Protein AF-A0A943QY78-F1 (afdb_monomer_lite)

InterPro domains:
  IPR008913 Zinc finger, CHY-type [PF05495] (16-70)
  IPR016694 Protein of unknown function UCP017292, zinc finger, CHY-type [PIRSF017292] (3-70)
  IPR037274 Zinc finger, CHY-type superfamily [SSF161219] (5-70)

pLDDT: mean 93.74, std 8.71, range [49.72, 98.62]

Structure (mmCIF, N/CA/C/O backbone):
data_AF-A0A943QY78-F1
#
_entry.id   AF-A0A943QY78-F1
#
loop_
_atom_site.group_PDB
_atom_site.id
_atom_site.type_symbol
_atom_site.label_atom_id
_atom_site.label_alt_id
_atom_site.label_comp_id
_atom_site.label_asym_id
_atom_site.label_entity_id
_atom_site.label_seq_id
_atom_site.pdbx_PDB_ins_code
_atom_site.Cartn_x
_atom_site.Cartn_y
_atom_site.Cartn_z
_atom_site.occupancy
_atom_site.B_iso_or_equiv
_atom_site.auth_seq_id
_atom_site.auth_comp_id
_atom_site.auth_asym_id
_atom_site.auth_atom_id
_atom_site.pdbx_PDB_model_num
ATOM 1 N N . MET A 1 1 ? -10.344 17.543 -0.882 1.00 49.72 1 MET A N 1
ATOM 2 C CA . MET A 1 1 ? -9.953 16.745 -2.066 1.00 49.72 1 MET A CA 1
ATOM 3 C C . MET A 1 1 ? -9.478 15.386 -1.581 1.00 49.72 1 MET A C 1
ATOM 5 O O . MET A 1 1 ? -8.427 15.304 -0.954 1.00 49.72 1 MET A O 1
ATOM 9 N N . THR A 1 2 ? -10.284 14.346 -1.768 1.00 60.09 2 THR A N 1
ATOM 10 C CA . THR A 1 2 ? -9.956 12.968 -1.379 1.00 60.09 2 THR A CA 1
ATOM 11 C C . THR A 1 2 ? -8.764 12.477 -2.201 1.00 60.09 2 THR A C 1
ATOM 13 O O . THR A 1 2 ? -8.785 12.508 -3.430 1.00 60.09 2 THR A O 1
ATOM 16 N N . ARG A 1 3 ? -7.679 12.070 -1.530 1.00 79.75 3 ARG A N 1
ATOM 17 C CA . ARG A 1 3 ? -6.503 11.500 -2.204 1.00 79.75 3 ARG A CA 1
ATOM 18 C C . ARG A 1 3 ? -6.904 10.162 -2.831 1.00 79.75 3 ARG A C 1
ATOM 20 O O . ARG A 1 3 ? -7.461 9.306 -2.143 1.00 79.75 3 ARG A O 1
ATOM 27 N N . LYS A 1 4 ? -6.644 9.997 -4.131 1.00 92.62 4 LYS A N 1
ATOM 28 C CA . LYS A 1 4 ? -6.904 8.749 -4.861 1.00 92.62 4 LYS A CA 1
ATOM 29 C C . LYS A 1 4 ? -5.979 7.643 -4.345 1.00 92.62 4 LYS A C 1
ATOM 31 O O . LYS A 1 4 ? -4.775 7.869 -4.234 1.00 92.62 4 LYS A O 1
ATOM 36 N N . ILE A 1 5 ? -6.553 6.476 -4.056 1.00 96.19 5 ILE A N 1
ATOM 37 C CA . ILE A 1 5 ? -5.835 5.255 -3.668 1.00 96.19 5 ILE A CA 1
ATOM 38 C C . ILE A 1 5 ? -5.916 4.286 -4.843 1.00 96.19 5 ILE A C 1
ATOM 40 O O . ILE A 1 5 ? -6.999 4.050 -5.374 1.00 96.19 5 ILE A O 1
ATOM 44 N N . TYR A 1 6 ? -4.766 3.780 -5.270 1.00 97.94 6 TYR A N 1
ATOM 45 C CA . TYR A 1 6 ? -4.633 2.828 -6.364 1.00 97.94 6 TYR A CA 1
ATOM 46 C C . TYR A 1 6 ? -4.510 1.400 -5.826 1.00 97.94 6 TYR A C 1
ATOM 48 O O . TYR A 1 6 ? -4.009 1.167 -4.726 1.00 97.94 6 TYR A O 1
ATOM 56 N N . GLY A 1 7 ? -4.937 0.427 -6.619 1.00 97.94 7 GLY A N 1
ATOM 57 C CA . GLY A 1 7 ? -4.767 -0.986 -6.314 1.00 97.94 7 GLY A CA 1
ATOM 58 C C . GLY A 1 7 ? -5.783 -1.853 -7.036 1.00 97.94 7 GLY A C 1
ATOM 59 O O . GLY A 1 7 ? -6.622 -1.358 -7.788 1.00 97.94 7 GLY A O 1
ATOM 60 N N . LEU A 1 8 ? -5.692 -3.153 -6.791 1.00 98.19 8 LEU A N 1
ATOM 61 C CA . LEU A 1 8 ? -6.578 -4.153 -7.369 1.00 98.19 8 LEU A CA 1
ATOM 62 C C . LEU A 1 8 ? -7.732 -4.420 -6.401 1.00 98.19 8 LEU A C 1
ATOM 64 O O . LEU A 1 8 ? -7.487 -4.767 -5.244 1.00 98.19 8 LEU A O 1
ATOM 68 N N . LEU A 1 9 ? -8.966 -4.245 -6.888 1.00 97.31 9 LEU A N 1
ATOM 69 C CA . LEU A 1 9 ? -10.203 -4.406 -6.112 1.00 97.31 9 LEU A CA 1
ATOM 70 C C . LEU A 1 9 ? -10.184 -3.599 -4.801 1.00 97.31 9 LEU A C 1
ATOM 72 O O . LEU A 1 9 ? -10.464 -4.130 -3.730 1.00 97.31 9 LEU A O 1
ATOM 76 N N . VAL A 1 10 ? -9.797 -2.321 -4.895 1.00 97.38 10 VAL A N 1
ATOM 77 C CA . VAL A 1 10 ? -9.725 -1.434 -3.728 1.00 97.38 10 VAL A CA 1
ATOM 78 C C . VAL A 1 10 ? -11.121 -1.026 -3.289 1.00 97.38 10 VAL A C 1
ATOM 80 O O . VAL A 1 10 ? -11.891 -0.507 -4.097 1.00 97.38 10 VAL A O 1
ATOM 83 N N . ASP A 1 11 ? -11.423 -1.221 -2.012 1.00 96.25 11 ASP A N 1
ATOM 84 C CA . ASP A 1 11 ? -12.686 -0.795 -1.424 1.00 96.25 11 ASP A CA 1
ATOM 85 C C . ASP A 1 11 ? -12.621 0.627 -0.830 1.00 96.25 11 ASP A C 1
ATOM 87 O O . ASP A 1 11 ? -11.637 1.365 -0.962 1.00 96.25 11 ASP A O 1
ATOM 91 N N . ASN A 1 12 ? -13.698 1.043 -0.164 1.00 94.69 12 ASN A N 1
ATOM 92 C CA . ASN A 1 12 ? -13.786 2.383 0.415 1.00 94.69 12 ASN A CA 1
ATOM 93 C C . ASN A 1 12 ? -12.771 2.608 1.551 1.00 94.69 12 ASN A C 1
ATOM 95 O O . ASN A 1 12 ? -12.278 3.731 1.717 1.00 94.69 12 ASN A O 1
ATOM 99 N N . GLU A 1 13 ? -12.400 1.542 2.259 1.00 96.75 13 GLU A N 1
ATOM 100 C CA . GLU A 1 13 ? -11.511 1.540 3.423 1.00 96.75 13 GLU A CA 1
ATOM 101 C C . GLU A 1 13 ? -10.049 1.267 3.050 1.00 96.75 13 GLU A C 1
ATOM 103 O O . GLU A 1 13 ? -9.202 1.167 3.930 1.00 96.75 13 GLU A O 1
ATOM 108 N N . SER A 1 14 ? -9.728 1.273 1.751 1.00 96.62 14 SER A N 1
ATOM 109 C CA . SER A 1 14 ? -8.399 1.057 1.161 1.00 96.62 14 SER A CA 1
ATOM 110 C C . SER A 1 14 ? -7.869 -0.378 1.180 1.00 96.62 14 SER A C 1
ATOM 112 O O . SER A 1 14 ? -6.734 -0.590 0.755 1.00 96.62 14 SER A O 1
ATOM 114 N N . ARG A 1 15 ? -8.696 -1.356 1.561 1.00 98.19 15 ARG A N 1
ATOM 115 C CA . ARG A 1 15 ? -8.366 -2.786 1.482 1.00 98.19 15 ARG A CA 1
ATOM 116 C C . ARG A 1 15 ? -8.308 -3.219 0.021 1.00 98.19 15 ARG A C 1
ATOM 118 O O . ARG A 1 15 ? -9.023 -2.669 -0.813 1.00 98.19 15 ARG A O 1
ATOM 125 N N . CYS A 1 16 ? -7.478 -4.202 -0.311 1.00 98.31 16 CYS A N 1
ATOM 126 C CA . CYS A 1 16 ? -7.306 -4.698 -1.685 1.00 98.31 16 CYS A CA 1
ATOM 127 C C . CYS A 1 16 ? -7.402 -6.221 -1.751 1.00 98.31 16 CYS A C 1
ATOM 129 O O . CYS A 1 16 ? -7.538 -6.878 -0.728 1.00 98.31 16 CYS A O 1
ATOM 131 N N . GLN A 1 17 ? -7.282 -6.806 -2.945 1.00 98.25 17 GLN A N 1
ATOM 132 C CA . GLN A 1 17 ? -7.311 -8.269 -3.099 1.00 98.25 17 GLN A CA 1
ATOM 133 C C . GLN A 1 17 ? -6.180 -9.007 -2.352 1.00 98.25 17 GLN A C 1
ATOM 135 O O . GLN A 1 17 ? -6.307 -10.194 -2.077 1.00 98.25 17 GLN A O 1
ATOM 140 N N . HIS A 1 18 ? -5.054 -8.334 -2.082 1.00 98.44 18 HIS A N 1
ATOM 141 C CA . HIS A 1 18 ? -3.897 -8.945 -1.417 1.00 98.44 18 HIS A CA 1
ATOM 142 C C . HIS A 1 18 ? -4.023 -8.915 0.111 1.00 98.44 18 HIS A C 1
ATOM 144 O O . HIS A 1 18 ? -3.603 -9.852 0.782 1.00 98.44 18 HIS A O 1
ATOM 150 N N . TYR A 1 19 ? -4.600 -7.832 0.639 1.00 97.88 19 TYR A N 1
ATOM 151 C CA . TYR A 1 19 ? -4.765 -7.564 2.066 1.00 97.88 19 TYR A CA 1
ATOM 152 C C . TYR A 1 19 ? -6.181 -7.028 2.289 1.00 97.88 19 TYR A C 1
ATOM 154 O O . TYR A 1 19 ? -6.495 -5.911 1.862 1.00 97.88 19 TYR A O 1
ATOM 162 N N . HIS A 1 20 ? -7.040 -7.866 2.875 1.00 96.88 20 HIS A N 1
ATOM 163 C CA . HIS A 1 20 ? -8.482 -7.629 2.995 1.00 96.88 20 HIS A CA 1
ATOM 164 C C . HIS A 1 20 ? -9.043 -8.029 4.365 1.00 96.88 20 HIS A C 1
ATOM 166 O O . HIS A 1 20 ? -10.101 -8.643 4.477 1.00 96.88 20 HIS A O 1
ATOM 172 N N . THR A 1 21 ? -8.311 -7.721 5.425 1.00 97.88 21 THR A N 1
ATOM 173 C CA . THR A 1 21 ? -8.785 -7.839 6.806 1.00 97.88 21 THR A CA 1
ATOM 174 C C . THR A 1 21 ? -9.221 -6.477 7.338 1.00 97.88 21 THR A C 1
ATOM 176 O O . THR A 1 21 ? -8.901 -5.435 6.767 1.00 97.88 21 THR A O 1
ATOM 179 N N . GLU A 1 22 ? -9.898 -6.469 8.483 1.00 96.62 22 GLU A N 1
ATOM 180 C CA . GLU A 1 22 ? -10.283 -5.244 9.201 1.00 96.62 22 GLU A CA 1
ATOM 181 C C . GLU A 1 22 ? -9.087 -4.355 9.597 1.00 96.62 22 GLU A C 1
ATOM 183 O O . GLU A 1 22 ? -9.262 -3.183 9.920 1.00 96.62 22 GLU A O 1
ATOM 188 N N . LEU A 1 23 ? -7.861 -4.891 9.575 1.00 97.00 23 LEU A N 1
ATOM 189 C CA . LEU A 1 23 ? -6.643 -4.143 9.895 1.00 97.00 23 LEU A CA 1
ATOM 190 C C . LEU A 1 23 ? -6.012 -3.468 8.666 1.00 97.00 23 LEU A C 1
ATOM 192 O O . LEU A 1 23 ? -5.188 -2.565 8.822 1.00 97.00 23 LEU A O 1
ATOM 196 N N . ASP A 1 24 ? -6.409 -3.851 7.451 1.00 97.56 24 ASP A N 1
ATOM 197 C CA . ASP A 1 24 ? -5.768 -3.437 6.195 1.00 97.56 24 ASP A CA 1
ATOM 198 C C . ASP A 1 24 ? -6.316 -2.104 5.660 1.00 97.56 24 ASP A C 1
ATOM 200 O O . ASP A 1 24 ? -6.581 -1.928 4.473 1.00 97.56 24 ASP A O 1
ATOM 204 N N . ILE A 1 25 ? -6.492 -1.140 6.563 1.00 97.31 25 ILE A N 1
ATOM 205 C CA . ILE A 1 25 ? -7.168 0.136 6.295 1.00 97.31 25 ILE A CA 1
ATOM 206 C C . ILE A 1 25 ? -6.212 1.287 5.965 1.00 97.31 25 ILE A C 1
ATOM 208 O O . ILE A 1 25 ? -6.612 2.451 5.994 1.00 97.31 25 ILE A O 1
ATOM 212 N N . VAL A 1 26 ? -4.930 1.013 5.722 1.00 96.94 26 VAL A N 1
ATOM 213 C CA . VAL A 1 26 ? -3.915 2.047 5.481 1.00 96.94 26 VAL A CA 1
ATOM 214 C C . VAL A 1 26 ? -3.346 1.924 4.076 1.00 96.94 26 VAL A C 1
ATOM 216 O O . VAL A 1 26 ? -2.770 0.903 3.722 1.00 96.94 26 VAL A O 1
ATOM 219 N N . ALA A 1 27 ? -3.391 3.019 3.316 1.00 97.06 27 ALA A N 1
ATOM 220 C CA . ALA A 1 27 ? -2.695 3.122 2.041 1.00 97.06 27 ALA A CA 1
ATOM 221 C C . ALA A 1 27 ? -1.306 3.752 2.191 1.00 97.06 27 ALA A C 1
ATOM 223 O O . ALA A 1 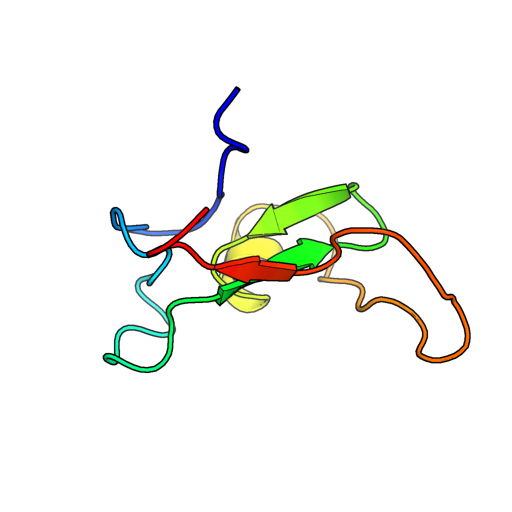27 ? -1.101 4.744 2.903 1.00 97.06 27 ALA A O 1
ATOM 224 N N . LEU A 1 28 ? -0.359 3.197 1.441 1.00 96.88 28 LEU A N 1
ATOM 225 C CA . LEU A 1 28 ? 1.056 3.536 1.458 1.00 96.88 28 LEU A CA 1
ATOM 226 C C . LEU A 1 28 ? 1.390 4.488 0.311 1.00 96.88 28 LEU A C 1
ATOM 228 O O . LEU A 1 28 ? 1.084 4.205 -0.849 1.00 96.88 28 LEU A O 1
ATOM 232 N N . LYS A 1 29 ? 2.063 5.602 0.606 1.00 96.94 29 LYS A N 1
ATOM 233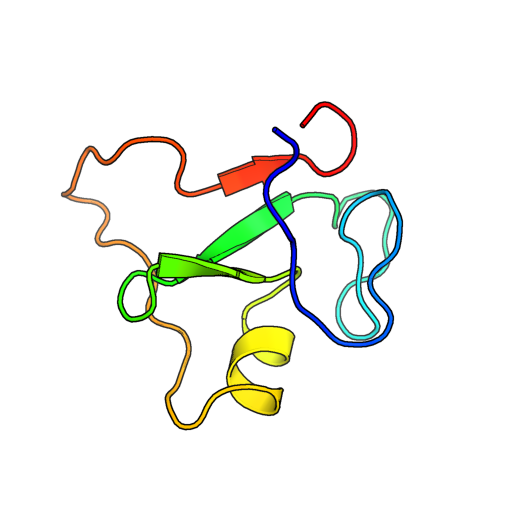 C CA . LYS A 1 29 ? 2.652 6.449 -0.433 1.00 96.94 29 LYS A CA 1
ATOM 234 C C . LYS A 1 29 ? 3.984 5.853 -0.877 1.00 96.94 29 LYS A C 1
ATOM 236 O O . LYS A 1 29 ? 4.862 5.628 -0.048 1.00 96.94 29 LYS A O 1
ATOM 241 N N . CYS A 1 30 ? 4.160 5.646 -2.177 1.00 97.38 30 CYS A N 1
ATOM 242 C CA . CYS A 1 30 ? 5.457 5.253 -2.722 1.00 97.38 30 CYS A CA 1
ATOM 243 C C . CYS A 1 30 ? 6.406 6.463 -2.760 1.00 97.38 30 CYS A C 1
ATOM 245 O O . CYS A 1 30 ? 6.021 7.548 -3.205 1.00 97.38 30 CYS A O 1
ATOM 247 N N . PHE A 1 31 ? 7.650 6.280 -2.311 1.00 96.88 31 PHE A N 1
ATOM 248 C CA . PHE A 1 31 ? 8.681 7.320 -2.298 1.00 96.88 31 PHE A CA 1
ATOM 249 C C . PHE A 1 31 ? 9.104 7.758 -3.705 1.00 96.88 31 PHE A C 1
ATOM 251 O O . PHE A 1 31 ? 9.490 8.905 -3.900 1.00 96.88 31 PHE A O 1
ATOM 258 N N . GLU A 1 32 ? 9.018 6.879 -4.699 1.00 96.62 32 GLU A N 1
ATOM 259 C CA . GLU A 1 32 ? 9.462 7.192 -6.059 1.00 96.62 32 GLU A CA 1
ATOM 260 C C . GLU A 1 32 ? 8.384 7.933 -6.857 1.00 96.62 32 GLU A C 1
ATOM 262 O O . GLU A 1 32 ? 8.592 9.067 -7.279 1.00 96.62 32 GLU A O 1
ATOM 267 N N . CYS A 1 33 ? 7.192 7.345 -6.994 1.00 97.06 33 CYS A N 1
ATOM 268 C CA . CYS A 1 33 ? 6.130 7.906 -7.834 1.00 97.06 33 CYS A CA 1
ATOM 269 C C . CYS A 1 33 ? 5.137 8.810 -7.088 1.00 97.06 33 CYS A C 1
ATOM 271 O O . CYS A 1 33 ? 4.247 9.391 -7.707 1.00 97.06 33 CYS A O 1
ATOM 273 N N . GLN A 1 34 ? 5.261 8.935 -5.761 1.00 95.56 34 GLN A N 1
ATOM 274 C CA . GLN A 1 34 ? 4.446 9.819 -4.916 1.00 95.56 34 GLN A CA 1
ATOM 275 C C . GLN A 1 34 ? 2.924 9.544 -4.946 1.00 95.56 34 GLN A C 1
ATOM 277 O O . GLN A 1 34 ? 2.140 10.366 -4.462 1.00 95.56 34 GLN A O 1
ATOM 282 N N . LYS A 1 35 ? 2.494 8.385 -5.456 1.00 96.69 35 LYS A N 1
ATOM 283 C CA . LYS A 1 35 ? 1.098 7.915 -5.470 1.00 96.69 35 LYS A CA 1
ATOM 284 C C . LYS A 1 35 ? 0.804 7.029 -4.249 1.00 96.69 35 LYS A C 1
ATOM 286 O O . LYS A 1 35 ? 1.718 6.425 -3.688 1.00 96.69 35 LYS A O 1
ATOM 291 N N . TYR A 1 36 ? -0.469 6.952 -3.848 1.00 97.38 36 TYR A N 1
ATOM 292 C CA . TYR A 1 36 ? -0.933 6.072 -2.766 1.00 97.38 36 TYR A CA 1
ATOM 293 C C . TYR A 1 36 ? -1.453 4.752 -3.303 1.00 97.38 36 TYR A C 1
ATOM 295 O O . TYR A 1 36 ? -2.312 4.758 -4.181 1.00 97.38 36 TYR A O 1
ATOM 303 N N . TYR A 1 37 ? -1.029 3.646 -2.708 1.00 98.12 37 TYR A N 1
ATOM 304 C CA . TYR A 1 37 ? -1.536 2.318 -3.029 1.00 98.12 37 TYR A CA 1
ATOM 305 C C . TYR A 1 37 ? -2.081 1.646 -1.786 1.00 98.12 37 TYR A C 1
ATOM 307 O O . TYR A 1 37 ? -1.548 1.850 -0.699 1.00 98.12 37 TYR A O 1
ATOM 315 N N . ALA A 1 38 ? -3.111 0.823 -1.962 1.00 98.00 38 ALA A N 1
ATOM 316 C CA . ALA A 1 38 ? -3.643 -0.026 -0.901 1.00 98.00 38 ALA A CA 1
ATOM 317 C C . ALA A 1 38 ? -2.544 -0.882 -0.246 1.00 98.00 38 ALA A C 1
ATOM 31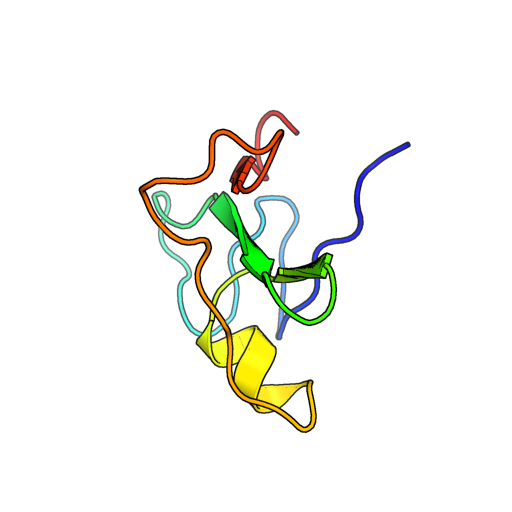9 O O . ALA A 1 38 ? -2.489 -1.016 0.967 1.00 98.00 38 ALA A O 1
ATOM 320 N N . CYS A 1 39 ? -1.608 -1.401 -1.046 1.00 98.44 39 CYS A N 1
ATOM 321 C CA . CYS A 1 39 ? -0.424 -2.097 -0.554 1.00 98.44 39 CYS A CA 1
ATOM 322 C C . CYS A 1 39 ? 0.729 -2.049 -1.567 1.00 98.44 39 CYS A C 1
ATOM 324 O O . CYS A 1 39 ? 0.546 -1.636 -2.716 1.00 98.44 39 CYS A O 1
ATOM 326 N N . TYR A 1 40 ? 1.914 -2.513 -1.163 1.00 98.44 40 TYR A N 1
ATOM 327 C CA . TYR A 1 40 ? 3.087 -2.555 -2.043 1.00 98.44 40 TYR A CA 1
ATOM 328 C C . TYR A 1 40 ? 2.924 -3.546 -3.212 1.00 98.44 40 TYR A C 1
ATOM 330 O O . TYR A 1 40 ? 3.363 -3.258 -4.317 1.00 98.44 40 TYR A O 1
ATOM 338 N N . GLN A 1 41 ? 2.225 -4.672 -3.025 1.00 98.62 41 GLN A N 1
ATOM 339 C CA . GLN A 1 41 ? 1.981 -5.629 -4.116 1.00 98.62 41 GLN A CA 1
ATOM 340 C C . GLN A 1 41 ? 1.054 -5.036 -5.181 1.00 98.62 41 GLN A C 1
ATOM 342 O O . GLN A 1 41 ? 1.274 -5.202 -6.374 1.00 98.62 41 GLN A O 1
ATOM 347 N N . CYS A 1 42 ? 0.043 -4.269 -4.763 1.00 98.50 42 CYS A N 1
ATOM 348 C CA . CYS A 1 42 ? -0.792 -3.509 -5.686 1.00 98.50 42 CYS A CA 1
ATOM 349 C C . CYS A 1 42 ? 0.008 -2.473 -6.479 1.00 98.50 42 CYS A C 1
ATOM 351 O O . CYS A 1 42 ? -0.308 -2.246 -7.642 1.00 98.50 42 CYS A O 1
ATOM 353 N N . HIS A 1 43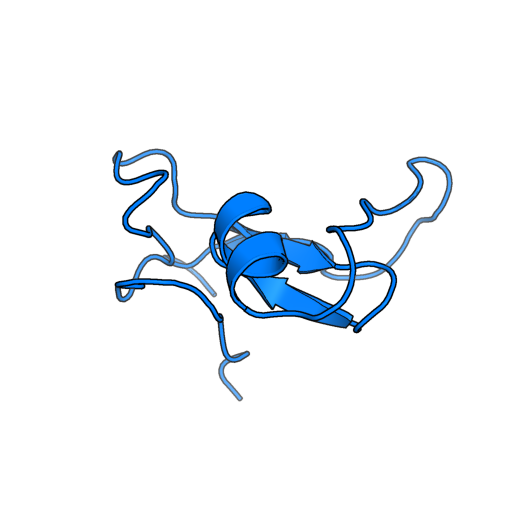 ? 1.013 -1.845 -5.869 1.00 98.62 43 HIS A N 1
ATOM 354 C CA . HIS A 1 43 ? 1.927 -0.963 -6.588 1.00 98.62 43 HIS A CA 1
ATOM 355 C C . HIS A 1 43 ? 2.712 -1.738 -7.650 1.00 98.62 43 HIS A C 1
ATOM 357 O O . HIS A 1 43 ? 2.660 -1.377 -8.822 1.00 98.62 43 HIS A O 1
ATOM 363 N N . ASP A 1 44 ? 3.373 -2.824 -7.258 1.00 98.62 44 ASP A N 1
ATOM 364 C CA . ASP A 1 44 ? 4.261 -3.589 -8.142 1.00 98.62 44 ASP A CA 1
ATOM 365 C C . ASP A 1 44 ? 3.512 -4.243 -9.310 1.00 98.62 44 ASP A C 1
ATOM 367 O O . ASP A 1 44 ? 4.076 -4.416 -10.386 1.00 98.62 44 ASP A O 1
ATOM 371 N N . CYS A 1 45 ? 2.223 -4.554 -9.139 1.00 98.38 45 CYS A N 1
ATOM 372 C CA . CYS A 1 45 ? 1.370 -5.025 -10.231 1.00 98.38 45 CYS A CA 1
ATOM 373 C C . CYS A 1 45 ? 0.946 -3.922 -11.217 1.00 98.38 45 CYS A C 1
ATOM 375 O O . CYS A 1 45 ? 0.603 -4.234 -12.356 1.00 98.38 45 CYS A O 1
ATOM 377 N N . LEU A 1 46 ? 0.878 -2.659 -10.784 1.00 98.31 46 LEU A N 1
ATOM 378 C CA . LEU A 1 46 ? 0.285 -1.556 -11.557 1.00 98.31 46 LEU A CA 1
ATOM 379 C C . LEU A 1 46 ? 1.316 -0.579 -12.129 1.00 98.31 46 LEU A C 1
ATOM 381 O O . LEU A 1 46 ? 0.995 0.188 -13.037 1.00 98.31 46 LEU A O 1
ATOM 385 N N . GLU A 1 47 ? 2.536 -0.582 -11.605 1.00 98.38 47 GLU A N 1
ATOM 386 C CA . GLU A 1 47 ? 3.610 0.309 -12.024 1.00 98.38 47 GLU A CA 1
ATOM 387 C C . GLU A 1 47 ? 4.759 -0.474 -12.670 1.00 98.38 47 GLU A C 1
ATOM 389 O O . GLU A 1 47 ? 4.882 -1.688 -12.550 1.00 98.38 47 GLU A O 1
ATOM 394 N N . LYS A 1 48 ? 5.625 0.242 -13.393 1.00 97.94 48 LYS A N 1
ATOM 395 C CA . LYS A 1 48 ? 6.790 -0.343 -14.085 1.00 97.94 48 LYS A CA 1
ATOM 396 C C . LYS A 1 48 ? 8.049 -0.398 -13.212 1.00 97.94 48 LYS A C 1
ATOM 398 O O . LYS A 1 48 ? 9.131 -0.681 -13.717 1.00 97.94 48 LYS A O 1
ATOM 403 N N . HIS A 1 49 ? 7.917 -0.068 -11.934 1.00 98.06 49 HIS A N 1
ATOM 404 C CA . HIS A 1 49 ? 8.988 -0.080 -10.948 1.00 98.06 49 HIS A CA 1
ATOM 405 C C . HIS A 1 49 ? 8.460 -0.680 -9.645 1.00 98.06 49 HIS A C 1
ATOM 407 O O . HIS A 1 49 ? 7.251 -0.704 -9.415 1.00 98.06 49 HIS A O 1
ATOM 413 N N . SER A 1 50 ? 9.365 -1.152 -8.792 1.00 98.50 50 SER A N 1
ATOM 414 C CA . SER A 1 50 ? 9.000 -1.699 -7.486 1.00 98.50 50 SER A CA 1
ATOM 415 C C . SER A 1 50 ? 8.700 -0.598 -6.473 1.00 98.50 50 SER A C 1
ATOM 417 O O . SER A 1 50 ? 9.160 0.545 -6.592 1.00 98.50 50 SER A O 1
ATOM 419 N N . PHE A 1 51 ? 7.907 -0.940 -5.464 1.00 98.44 51 PHE A N 1
ATOM 420 C CA . PHE A 1 51 ? 7.514 -0.036 -4.401 1.00 98.44 51 PHE A CA 1
ATOM 421 C C . PHE A 1 51 ? 8.741 0.384 -3.604 1.00 98.44 51 PHE A C 1
ATOM 423 O O . PHE A 1 51 ? 9.493 -0.442 -3.083 1.00 98.44 51 PHE A O 1
ATOM 430 N N . ARG A 1 52 ? 8.911 1.697 -3.453 1.00 97.94 52 ARG A N 1
ATOM 431 C CA . ARG A 1 52 ? 9.987 2.265 -2.651 1.00 97.94 52 ARG A CA 1
ATOM 432 C C . ARG A 1 52 ? 9.421 2.844 -1.365 1.00 97.94 52 ARG A C 1
ATOM 434 O O . ARG A 1 52 ? 8.694 3.836 -1.392 1.00 97.94 52 ARG A O 1
ATOM 441 N N . ALA A 1 53 ? 9.771 2.229 -0.239 1.00 95.38 53 ALA A N 1
ATOM 442 C CA . ALA A 1 53 ? 9.421 2.745 1.077 1.00 95.38 53 ALA A CA 1
ATOM 443 C C . ALA A 1 53 ? 10.127 4.080 1.360 1.00 95.38 53 ALA A C 1
ATOM 445 O O . ALA A 1 53 ? 11.213 4.364 0.844 1.00 95.38 53 ALA A O 1
ATOM 446 N N . TYR A 1 54 ? 9.505 4.896 2.207 1.00 94.81 54 TYR A N 1
ATOM 447 C CA . TYR A 1 54 ? 10.120 6.120 2.703 1.00 94.81 54 TYR A CA 1
ATOM 448 C C . TYR A 1 54 ? 11.283 5.796 3.657 1.00 94.81 54 TYR A C 1
ATOM 450 O O . TYR A 1 54 ? 11.094 5.005 4.581 1.00 94.81 54 TYR A O 1
ATOM 458 N N . PRO A 1 55 ? 12.464 6.418 3.484 1.00 92.44 55 PRO A N 1
ATOM 459 C CA . PRO A 1 55 ? 13.562 6.290 4.439 1.00 92.44 55 PRO A CA 1
ATOM 460 C C . PRO A 1 55 ? 13.163 6.775 5.839 1.00 92.44 55 PRO A C 1
ATOM 462 O O . PRO A 1 55 ? 12.635 7.879 5.980 1.00 92.44 55 PRO A O 1
ATOM 465 N N . CYS A 1 56 ? 13.478 5.996 6.878 1.00 87.75 56 CYS A N 1
ATOM 466 C CA . CYS A 1 56 ? 13.115 6.307 8.268 1.00 87.75 56 CYS A CA 1
ATOM 467 C C . CYS A 1 56 ? 13.710 7.629 8.783 1.00 87.75 56 CYS A C 1
ATOM 469 O O . CYS A 1 56 ? 13.175 8.231 9.709 1.00 87.75 56 CYS A O 1
ATOM 471 N N . GLN A 1 57 ? 14.818 8.089 8.196 1.00 90.06 57 GLN A N 1
ATOM 472 C CA . GLN A 1 57 ? 15.474 9.343 8.573 1.00 90.06 57 GLN A CA 1
ATOM 473 C C . GLN A 1 57 ? 14.736 10.581 8.043 1.00 90.06 57 GLN A C 1
ATOM 475 O O . GLN A 1 57 ? 14.973 11.692 8.519 1.00 90.06 57 GLN A O 1
ATOM 480 N N . LEU A 1 58 ? 13.852 10.421 7.054 1.00 85.94 58 LEU A N 1
ATOM 481 C CA . LEU A 1 58 ? 13.127 11.537 6.464 1.00 85.94 58 LEU A CA 1
ATOM 482 C C . LEU A 1 58 ? 11.826 11.791 7.225 1.00 85.94 58 LEU A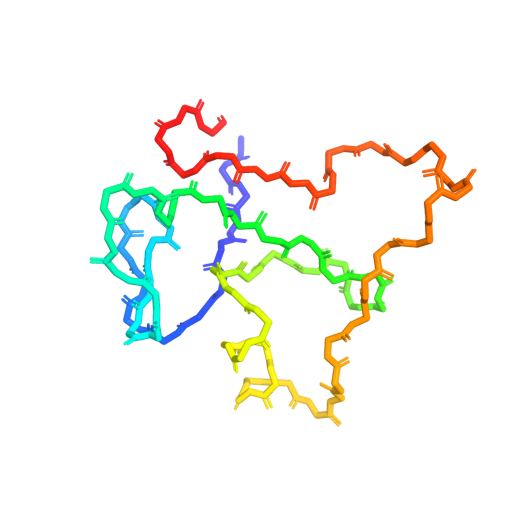 C 1
ATOM 484 O O . LEU A 1 58 ? 10.875 11.015 7.152 1.00 85.94 58 LEU A O 1
ATOM 488 N N . LYS A 1 59 ? 11.741 12.952 7.877 1.00 79.19 59 LYS A N 1
ATOM 489 C CA . LYS A 1 59 ? 10.466 13.493 8.362 1.00 79.19 59 LYS A CA 1
ATOM 490 C C . LYS A 1 59 ? 9.710 14.115 7.192 1.00 79.19 59 LYS A C 1
ATOM 492 O O . LYS A 1 59 ? 9.801 15.314 6.944 1.00 79.19 59 LYS A O 1
ATOM 497 N N . GLN A 1 60 ? 9.012 13.280 6.432 1.00 75.62 60 GLN A N 1
ATOM 498 C CA . GLN A 1 60 ? 8.094 13.733 5.389 1.00 75.62 60 GLN A CA 1
ATOM 499 C C . GLN A 1 60 ? 6.664 13.839 5.923 1.00 75.62 60 GLN A C 1
ATOM 501 O O . GLN A 1 60 ? 6.360 13.359 7.010 1.00 75.62 60 GLN A O 1
ATOM 506 N N . GLY A 1 61 ? 5.796 14.514 5.161 1.00 80.12 61 GLY A N 1
ATOM 507 C CA . GLY A 1 61 ? 4.384 14.696 5.506 1.00 80.12 61 GLY A CA 1
ATOM 508 C C . GLY A 1 61 ? 3.588 13.382 5.514 1.00 80.12 61 GLY A C 1
ATOM 509 O O . GLY A 1 61 ? 4.108 12.318 5.816 1.00 80.12 61 GLY A O 1
ATOM 510 N N . LYS A 1 62 ? 2.297 13.427 5.164 1.00 87.19 62 LYS A N 1
ATOM 511 C CA . LYS A 1 62 ? 1.426 12.234 5.157 1.00 87.19 62 LYS A CA 1
ATOM 512 C C . LYS A 1 62 ? 1.950 11.148 4.192 1.00 87.19 62 LYS A C 1
ATOM 514 O O . LYS A 1 62 ? 1.576 11.157 3.026 1.00 87.19 62 LYS A O 1
ATOM 519 N N . VAL A 1 63 ? 2.810 10.232 4.636 1.00 93.62 63 VAL A N 1
ATOM 520 C CA . VAL A 1 63 ? 3.299 9.076 3.848 1.00 93.62 63 VAL A CA 1
ATOM 521 C C . VAL A 1 63 ? 2.360 7.871 3.938 1.00 93.62 63 VAL A C 1
ATOM 523 O O . VAL A 1 63 ? 2.411 6.976 3.101 1.00 93.62 63 VAL A O 1
ATOM 526 N N . LEU A 1 64 ? 1.448 7.904 4.908 1.00 93.44 64 LEU A N 1
ATOM 527 C CA . LEU A 1 64 ? 0.344 6.972 5.095 1.00 93.44 64 LEU A CA 1
ATOM 528 C C . LEU A 1 64 ? -0.970 7.755 5.110 1.00 93.44 64 LEU A C 1
ATOM 530 O O . LEU A 1 64 ? -0.994 8.920 5.528 1.00 93.44 64 LEU A O 1
ATOM 534 N N . ILE A 1 65 ? -2.054 7.118 4.675 1.00 94.00 65 ILE A N 1
ATOM 535 C CA . ILE A 1 65 ? -3.424 7.600 4.893 1.00 94.00 65 ILE A CA 1
ATOM 536 C C . ILE A 1 65 ? -4.313 6.442 5.335 1.00 94.00 65 ILE A C 1
ATOM 538 O O . ILE A 1 65 ? -4.181 5.337 4.820 1.00 94.00 65 ILE A O 1
ATOM 542 N N . CYS A 1 66 ? -5.220 6.708 6.271 1.00 94.94 66 CYS A N 1
ATOM 543 C CA . CYS A 1 66 ? -6.233 5.750 6.698 1.00 94.94 66 CYS A CA 1
ATOM 544 C C . CYS A 1 66 ? -7.442 5.844 5.758 1.00 94.94 66 CYS A C 1
ATOM 546 O O . CYS A 1 66 ? -7.979 6.931 5.560 1.00 94.94 66 CYS A O 1
ATOM 548 N N . GLY A 1 67 ? -7.868 4.732 5.166 1.00 93.88 67 GLY A N 1
ATOM 549 C CA . GLY A 1 67 ? -9.027 4.655 4.285 1.00 93.88 67 GLY A CA 1
ATOM 550 C C . GLY A 1 67 ? -10.357 4.913 4.994 1.00 93.88 67 GLY A C 1
ATOM 551 O O . GLY A 1 67 ? -11.277 5.391 4.334 1.00 93.88 67 GLY A O 1
ATOM 552 N N . VAL A 1 68 ? -10.426 4.688 6.314 1.00 94.81 68 VAL A N 1
ATOM 553 C CA . VAL A 1 68 ? -11.620 4.920 7.150 1.00 94.81 68 VAL A CA 1
ATOM 554 C C . VAL A 1 68 ? -11.811 6.403 7.472 1.00 94.81 68 VAL A C 1
ATOM 556 O O . VAL A 1 68 ? -12.892 6.945 7.271 1.00 94.81 68 VAL A O 1
ATOM 559 N N . CYS A 1 69 ? -10.768 7.08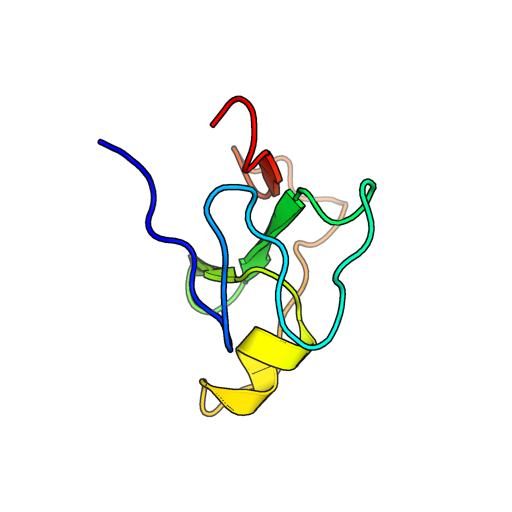0 7.969 1.00 91.00 69 CYS A N 1
ATOM 560 C CA . CYS A 1 69 ? -10.885 8.465 8.453 1.00 91.00 69 CYS A CA 1
ATOM 561 C C . CYS A 1 69 ? -10.316 9.539 7.510 1.00 91.00 69 CYS A C 1
ATOM 563 O O . CYS A 1 69 ? -10.463 10.717 7.823 1.00 91.00 69 CYS A O 1
ATOM 565 N N . ARG A 1 70 ? -9.673 9.119 6.408 1.00 73.31 70 ARG A N 1
ATOM 566 C CA . ARG A 1 70 ? -9.032 9.914 5.335 1.00 73.31 70 ARG A CA 1
ATOM 567 C C . ARG A 1 70 ? -8.689 11.373 5.663 1.00 73.31 70 ARG A C 1
ATOM 569 O O . ARG A 1 70 ? -9.533 12.255 5.401 1.00 73.31 70 ARG A O 1
#

Radius of gyration: 11.45 Å; chains: 1; bounding box: 29×26×24 Å

Secondary structure (DSSP, 8-state):
-PPPEESSS--TTS--SS--STT--EEEEPTTT--EESSHHHHHHHSSS---PPPTT---S-SEEETTT-

Organism: Streptococcus vestibularis (NCBI:txid1343)

Foldseek 3Di:
DDADEFFACQDLQLAHPVGDDPVLNKWFQAPPPRHTYSDQVRVVVPDPDGGHHDDPPDPDDCRMDGSVPD

Sequence (70 aa):
MTRKIYGLLVDNESRCQHYHTELDIVALKCFECQKYYACYQCHDCLEKHSFRAYPCQLKQGKVLICGVCR